Protein AF-X1LTG3-F1 (afdb_monomer_lite)

Radius of gyration: 16.73 Å; chains: 1; bounding box: 36×26×51 Å

InterPro domains:
  IPR048769 HepT-like domain [PF20797] (46-127)

Foldseek 3Di:
DDPVLVVVLVVLLVVLVVVLVVLVVVLVVLCVVCPPPDDDLVSLLSNLVSLLSNLVSVLVNLQSCCCPQVVDQQDDPPSSLVSLVVLQQDDPPGGHRNDHPVRSVVSVVSVVSNVCSVVDDSVPDDD

Organism: NCBI:txid412755

Structure (mmCIF, N/CA/C/O backbone):
data_AF-X1LTG3-F1
#
_entry.id   AF-X1LTG3-F1
#
loop_
_atom_site.group_PDB
_atom_site.id
_atom_site.type_symbol
_atom_site.label_atom_id
_atom_site.label_alt_id
_atom_site.label_comp_id
_atom_site.label_asym_id
_atom_site.label_entity_id
_atom_site.label_seq_id
_atom_site.pdbx_PDB_ins_code
_atom_site.Cartn_x
_atom_site.Cartn_y
_atom_site.Cartn_z
_atom_site.occupancy
_atom_site.B_iso_or_equiv
_atom_site.auth_seq_id
_atom_site.auth_comp_id
_atom_site.auth_asym_id
_atom_site.auth_atom_id
_atom_site.pdbx_PDB_model_num
ATOM 1 N N . MET A 1 1 ? -8.072 2.543 25.323 1.00 59.09 1 MET A N 1
ATOM 2 C CA . MET A 1 1 ? -6.811 2.908 24.648 1.00 59.09 1 MET A CA 1
ATOM 3 C C . MET A 1 1 ? -6.213 4.096 25.382 1.00 59.09 1 MET A C 1
ATOM 5 O O . MET A 1 1 ? -6.958 5.038 25.644 1.00 59.09 1 MET A O 1
ATOM 9 N N . ARG A 1 2 ? -4.949 4.035 25.818 1.00 67.12 2 ARG A N 1
ATOM 10 C CA . ARG A 1 2 ? -4.329 5.172 26.518 1.00 67.12 2 ARG A CA 1
ATOM 11 C C . ARG A 1 2 ? -3.939 6.226 25.484 1.00 67.12 2 ARG A C 1
ATOM 13 O O . ARG A 1 2 ? -3.587 5.892 24.359 1.00 67.12 2 ARG A O 1
ATOM 20 N N . GLN A 1 3 ? -4.000 7.501 25.855 1.00 64.38 3 GLN A N 1
ATOM 21 C CA . GLN A 1 3 ? -3.668 8.618 24.961 1.00 64.38 3 GLN A CA 1
ATOM 22 C C . GLN A 1 3 ? -2.231 8.526 24.400 1.00 64.38 3 GLN A C 1
ATOM 24 O O . GLN A 1 3 ? -1.981 8.979 23.287 1.00 64.38 3 GLN A O 1
ATOM 29 N N . SER A 1 4 ? -1.327 7.862 25.132 1.00 65.88 4 SER A N 1
ATOM 30 C CA . SER A 1 4 ? 0.035 7.514 24.705 1.00 65.88 4 SER A CA 1
ATOM 31 C C . SER A 1 4 ? 0.086 6.606 23.473 1.00 65.88 4 SER A C 1
ATOM 33 O O . SER A 1 4 ? 0.957 6.768 22.621 1.00 65.88 4 SER A O 1
ATOM 35 N N . ASP A 1 5 ? -0.855 5.669 23.357 1.00 78.50 5 ASP A N 1
ATOM 36 C CA . ASP A 1 5 ? -0.827 4.617 22.337 1.00 78.50 5 ASP A CA 1
ATOM 37 C C . ASP A 1 5 ? -1.196 5.209 20.962 1.00 78.50 5 ASP A C 1
ATOM 39 O O . ASP A 1 5 ? -0.573 4.906 19.947 1.00 78.50 5 ASP A O 1
ATOM 43 N N . LEU A 1 6 ? -2.125 6.174 20.948 1.00 85.38 6 LEU A N 1
ATOM 44 C CA . LEU A 1 6 ? -2.488 6.927 19.745 1.00 85.38 6 LEU A CA 1
ATOM 45 C C . LEU A 1 6 ? -1.389 7.876 19.264 1.00 85.38 6 LEU A C 1
ATOM 47 O O . LEU A 1 6 ? -1.212 8.035 18.057 1.00 85.38 6 LEU A O 1
ATOM 51 N N . SER A 1 7 ? -0.658 8.520 20.179 1.00 88.88 7 SER A N 1
ATOM 52 C CA . SER A 1 7 ? 0.463 9.379 19.781 1.00 88.88 7 SER A CA 1
ATOM 53 C C . SER A 1 7 ? 1.588 8.583 19.126 1.00 88.88 7 SER A C 1
ATOM 55 O O . SER A 1 7 ? 2.159 9.051 18.147 1.00 88.88 7 SER A O 1
ATOM 57 N N . LEU A 1 8 ? 1.864 7.369 19.614 1.00 91.19 8 LEU A N 1
ATOM 58 C CA . LEU A 1 8 ? 2.860 6.484 19.010 1.00 91.19 8 LEU A CA 1
ATOM 59 C C . LEU A 1 8 ? 2.404 5.994 17.634 1.00 91.19 8 LEU A C 1
ATOM 61 O O . LEU A 1 8 ? 3.153 6.123 16.670 1.00 91.19 8 LEU A O 1
ATOM 65 N N . LEU A 1 9 ? 1.151 5.540 17.516 1.00 93.56 9 LEU A N 1
ATOM 66 C CA . LEU A 1 9 ? 0.577 5.141 16.230 1.00 93.56 9 LEU A CA 1
ATOM 67 C C . LEU A 1 9 ? 0.649 6.272 15.195 1.00 93.56 9 LEU A C 1
ATOM 69 O O . LEU A 1 9 ? 0.972 6.032 14.036 1.00 93.56 9 LEU A O 1
ATOM 73 N N . LYS A 1 10 ? 0.372 7.513 15.606 1.00 94.75 10 LYS A N 1
ATOM 74 C CA . LYS A 1 10 ? 0.484 8.673 14.720 1.00 94.75 10 LYS A CA 1
ATOM 75 C C . LYS A 1 10 ? 1.910 8.833 14.182 1.00 94.75 10 LYS A C 1
ATOM 77 O O . LYS A 1 10 ? 2.069 8.966 12.974 1.00 94.75 10 LYS A O 1
AT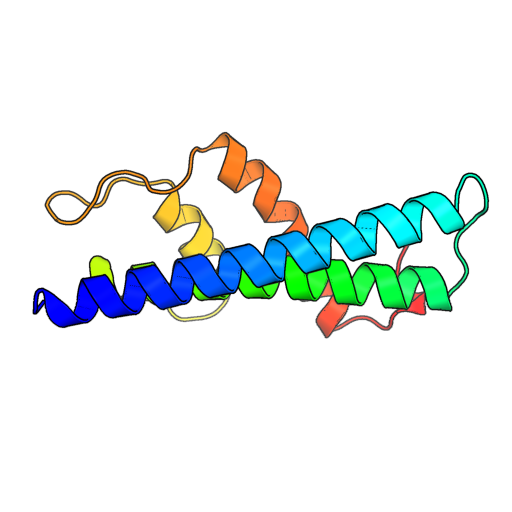OM 82 N N . VAL A 1 11 ? 2.919 8.778 15.053 1.00 96.12 11 VAL A N 1
ATOM 83 C CA . VAL A 1 11 ? 4.333 8.890 14.654 1.00 96.12 11 VAL A CA 1
ATOM 84 C C . VAL A 1 11 ? 4.735 7.759 13.702 1.00 96.12 11 VAL A C 1
ATOM 86 O O . VAL A 1 11 ? 5.403 8.007 12.702 1.00 96.12 11 VAL A O 1
ATOM 89 N N . GLU A 1 12 ? 4.294 6.527 13.962 1.00 94.94 12 GLU A N 1
ATOM 90 C CA . GLU A 1 12 ? 4.548 5.385 13.071 1.00 94.94 12 GLU A CA 1
ATOM 91 C C . GLU A 1 12 ? 3.931 5.581 11.677 1.00 94.94 12 GLU A C 1
ATOM 93 O O . GLU A 1 12 ? 4.575 5.300 10.662 1.00 94.94 12 GLU A O 1
ATOM 98 N N . ILE A 1 13 ? 2.693 6.082 11.613 1.00 96.44 13 ILE A N 1
ATOM 99 C CA . ILE A 1 13 ? 2.006 6.364 10.346 1.00 96.44 13 ILE A CA 1
ATOM 100 C C . ILE A 1 13 ? 2.714 7.493 9.592 1.00 96.44 13 ILE A C 1
ATOM 102 O O . ILE A 1 13 ? 2.944 7.360 8.392 1.00 96.44 13 ILE A O 1
ATOM 106 N N . GLU A 1 14 ? 3.094 8.572 10.279 1.00 97.19 14 GLU A N 1
ATOM 107 C CA . GLU A 1 14 ? 3.828 9.695 9.681 1.00 97.19 14 GLU A CA 1
ATOM 108 C C . GLU A 1 14 ? 5.183 9.245 9.117 1.00 97.19 14 GLU A C 1
ATOM 110 O O . GLU A 1 14 ? 5.518 9.582 7.981 1.00 97.19 14 GLU A O 1
ATOM 115 N N . SER A 1 15 ? 5.925 8.410 9.853 1.00 97.00 15 SER A N 1
ATOM 116 C CA . SER A 1 15 ? 7.170 7.810 9.358 1.00 97.00 15 SER A CA 1
ATOM 117 C C . SER A 1 15 ? 6.926 6.941 8.125 1.00 97.00 15 SER A C 1
ATOM 119 O O . SER A 1 15 ? 7.639 7.063 7.132 1.00 97.00 15 SER A O 1
ATOM 121 N N . THR A 1 16 ? 5.888 6.100 8.151 1.00 97.38 16 THR A N 1
ATOM 122 C CA . THR A 1 16 ? 5.561 5.237 7.007 1.00 97.38 16 THR A CA 1
ATOM 123 C C . THR A 1 16 ? 5.181 6.064 5.780 1.00 97.38 16 THR A C 1
ATOM 125 O O . THR A 1 16 ? 5.548 5.713 4.664 1.00 97.38 16 THR A O 1
ATOM 128 N N . PHE A 1 17 ? 4.473 7.182 5.953 1.00 97.44 17 PHE A N 1
ATOM 129 C CA . PHE A 1 17 ? 4.156 8.088 4.849 1.00 97.44 17 PHE A CA 1
ATOM 130 C C . PHE A 1 17 ? 5.405 8.732 4.249 1.00 97.44 17 PHE A C 1
ATOM 132 O O . PHE A 1 17 ? 5.517 8.755 3.026 1.00 97.44 17 PHE A O 1
ATOM 139 N N . SER A 1 18 ? 6.370 9.147 5.071 1.00 98.06 18 SER A N 1
ATOM 140 C CA . SER A 1 18 ? 7.671 9.623 4.582 1.00 98.06 18 SER A CA 1
ATOM 141 C C . SER A 1 18 ? 8.390 8.559 3.735 1.00 98.06 18 SER A C 1
ATOM 143 O O . SER A 1 18 ? 8.923 8.858 2.665 1.00 98.06 18 SER A O 1
ATOM 145 N N . ASP A 1 19 ? 8.369 7.294 4.162 1.00 97.94 19 ASP A N 1
ATOM 146 C CA . ASP A 1 19 ? 8.961 6.192 3.391 1.00 97.94 19 ASP A CA 1
ATOM 147 C C . ASP A 1 19 ? 8.208 5.930 2.075 1.00 97.94 19 ASP A C 1
ATOM 149 O O . ASP A 1 19 ? 8.824 5.709 1.029 1.00 97.94 19 ASP A O 1
ATOM 153 N N . LEU A 1 20 ? 6.872 5.996 2.092 1.00 98.19 20 LEU A N 1
ATOM 154 C CA . LEU A 1 20 ? 6.048 5.861 0.888 1.00 98.19 20 LEU A CA 1
ATOM 155 C C . LEU A 1 20 ? 6.301 6.994 -0.111 1.00 98.19 20 LEU A C 1
ATOM 157 O O . LEU A 1 20 ? 6.380 6.735 -1.312 1.00 98.19 20 LEU A O 1
ATOM 161 N N . GLU A 1 21 ? 6.453 8.233 0.359 1.00 98.25 21 GLU A N 1
ATOM 162 C CA . GLU A 1 21 ? 6.807 9.378 -0.485 1.00 98.25 21 GLU A CA 1
ATOM 163 C C . GLU A 1 21 ? 8.158 9.168 -1.166 1.00 98.25 21 GLU A C 1
ATOM 165 O O . GLU A 1 21 ? 8.286 9.413 -2.370 1.00 98.25 21 GLU A O 1
ATOM 170 N N . ARG A 1 22 ? 9.139 8.630 -0.432 1.00 98.19 22 ARG A N 1
ATOM 171 C CA . ARG A 1 22 ? 10.429 8.253 -1.006 1.00 98.19 22 ARG A CA 1
ATOM 172 C C . ARG A 1 22 ? 10.269 7.199 -2.097 1.00 98.19 22 ARG A C 1
ATOM 174 O O . ARG A 1 22 ? 10.778 7.406 -3.192 1.00 98.19 22 ARG A O 1
ATOM 181 N N . ILE A 1 23 ? 9.523 6.120 -1.850 1.00 98.19 23 ILE A N 1
ATOM 182 C CA . ILE A 1 23 ? 9.266 5.077 -2.861 1.00 98.19 23 ILE A CA 1
ATOM 183 C C . ILE A 1 23 ? 8.619 5.673 -4.117 1.00 98.19 23 ILE A C 1
ATOM 185 O O . ILE A 1 23 ? 9.030 5.365 -5.23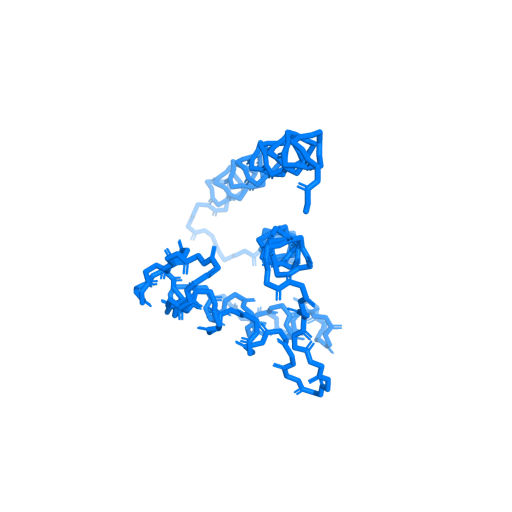3 1.00 98.19 23 ILE A O 1
ATOM 189 N N . VAL A 1 24 ? 7.629 6.553 -3.953 1.00 97.81 24 VAL A N 1
ATOM 190 C CA . VAL A 1 24 ? 6.981 7.234 -5.082 1.00 97.81 24 VAL A CA 1
ATOM 191 C C . VAL A 1 24 ? 7.978 8.102 -5.853 1.00 97.81 24 VAL A C 1
ATOM 193 O O . VAL A 1 24 ? 7.896 8.165 -7.080 1.00 97.81 24 VAL A O 1
ATOM 196 N N . SER A 1 25 ? 8.914 8.761 -5.168 1.00 97.94 25 SER A N 1
ATOM 197 C CA . SER A 1 25 ? 9.985 9.518 -5.819 1.00 97.94 25 SER A CA 1
ATOM 198 C C . SER A 1 25 ? 10.902 8.611 -6.641 1.00 97.94 25 SER A C 1
ATOM 200 O O . SER A 1 25 ? 11.138 8.907 -7.807 1.00 97.94 25 SER A O 1
ATOM 202 N N . GLU A 1 26 ? 11.354 7.487 -6.081 1.00 97.19 26 GLU A N 1
ATOM 203 C CA . GLU A 1 26 ? 12.206 6.516 -6.789 1.00 97.19 26 GLU A CA 1
ATOM 204 C C . GLU A 1 26 ? 11.505 5.956 -8.037 1.00 97.19 26 GLU A C 1
ATOM 206 O O . GLU A 1 26 ? 12.099 5.882 -9.108 1.00 97.19 26 GLU A O 1
ATOM 211 N N . ILE A 1 27 ? 10.207 5.633 -7.939 1.00 95.94 27 ILE A N 1
ATOM 212 C CA . ILE A 1 27 ? 9.406 5.191 -9.093 1.00 95.94 27 ILE A CA 1
ATOM 213 C C . ILE A 1 27 ? 9.370 6.275 -10.176 1.00 95.94 27 ILE A C 1
ATOM 215 O O . ILE A 1 27 ? 9.523 5.971 -11.357 1.00 95.94 27 ILE A O 1
ATOM 219 N N . LYS A 1 28 ? 9.154 7.540 -9.795 1.00 95.56 28 LYS A N 1
ATOM 220 C CA . LYS A 1 28 ? 9.100 8.655 -10.750 1.00 95.56 28 LYS A CA 1
ATOM 221 C C . LYS A 1 28 ? 10.431 8.858 -11.465 1.00 95.56 28 LYS A C 1
ATOM 223 O O . LYS A 1 28 ? 10.410 9.097 -12.668 1.00 95.56 28 LYS A O 1
ATOM 228 N N . GLU A 1 29 ? 11.552 8.775 -10.755 1.00 94.31 29 GLU A N 1
ATOM 229 C CA . GLU A 1 29 ? 12.876 8.898 -11.373 1.00 94.31 29 GLU A CA 1
ATOM 230 C C . GLU A 1 29 ? 13.175 7.708 -12.291 1.00 94.31 29 GLU A C 1
ATOM 232 O O . GLU A 1 29 ? 13.510 7.920 -13.452 1.00 94.31 29 GLU A O 1
ATOM 237 N N . ALA A 1 30 ? 12.910 6.475 -11.851 1.00 92.44 30 ALA A N 1
ATOM 238 C CA . ALA A 1 30 ? 13.084 5.288 -12.689 1.00 92.44 30 ALA A CA 1
ATOM 239 C C . ALA A 1 30 ? 12.247 5.351 -13.982 1.00 92.44 30 ALA A C 1
ATOM 241 O O . ALA A 1 30 ? 12.737 5.033 -15.062 1.00 92.44 30 ALA A O 1
ATOM 242 N N . ILE A 1 31 ? 10.992 5.813 -13.906 1.00 92.00 31 ILE A N 1
ATOM 243 C CA . ILE A 1 31 ? 10.141 5.990 -15.096 1.00 92.00 31 ILE A CA 1
ATOM 244 C C . ILE A 1 31 ? 10.719 7.047 -16.046 1.00 92.00 31 ILE A C 1
ATOM 246 O O . ILE A 1 31 ? 10.689 6.846 -17.258 1.00 92.00 31 ILE A O 1
ATOM 250 N N . LYS A 1 32 ? 11.258 8.159 -15.528 1.00 91.44 32 LYS A N 1
ATOM 251 C CA . LYS A 1 32 ? 11.896 9.186 -16.368 1.00 91.44 32 LYS A CA 1
ATOM 252 C C . LYS A 1 32 ? 13.127 8.651 -17.095 1.00 91.44 32 LYS A C 1
ATOM 254 O O . LYS A 1 32 ? 13.353 9.044 -18.232 1.00 91.44 32 LYS A O 1
ATOM 259 N N . GLU A 1 33 ? 13.909 7.784 -16.455 1.00 88.50 33 GLU A N 1
ATOM 260 C CA . GLU A 1 33 ? 15.100 7.175 -17.062 1.00 88.50 33 GLU A CA 1
ATOM 261 C C . GLU A 1 33 ? 14.748 6.187 -18.183 1.00 88.50 33 GLU A C 1
ATOM 263 O O . GLU A 1 33 ? 15.460 6.110 -19.183 1.00 88.50 33 GLU A O 1
ATOM 268 N N . ILE A 1 34 ? 13.633 5.463 -18.043 1.00 88.25 34 ILE A N 1
ATOM 269 C CA . ILE A 1 34 ? 13.116 4.543 -19.070 1.00 88.25 34 ILE A CA 1
ATOM 270 C C . ILE A 1 34 ? 12.549 5.321 -20.273 1.00 88.25 34 ILE A C 1
ATOM 272 O O . ILE A 1 34 ? 12.629 4.842 -21.411 1.00 88.25 34 ILE A O 1
ATOM 276 N N . ASP A 1 35 ? 12.020 6.524 -20.025 1.00 75.19 35 ASP A N 1
ATOM 277 C CA . ASP A 1 35 ? 11.430 7.448 -21.000 1.00 75.19 35 ASP A CA 1
ATOM 278 C C . ASP A 1 35 ? 10.421 6.751 -21.937 1.00 75.19 35 ASP A C 1
ATOM 280 O O . ASP A 1 35 ? 9.311 6.419 -21.522 1.00 75.19 35 ASP A O 1
ATOM 284 N N . SER A 1 36 ? 10.817 6.499 -23.190 1.00 65.94 36 SER A N 1
ATOM 285 C CA . SER A 1 36 ? 9.999 5.891 -24.253 1.00 65.94 36 SER A CA 1
ATOM 286 C C . SER A 1 36 ? 10.558 4.550 -24.748 1.00 65.94 36 SER A C 1
ATOM 288 O O . SER A 1 36 ? 10.139 4.030 -25.785 1.00 65.94 36 SER A O 1
ATOM 290 N N . SER A 1 37 ? 11.542 3.997 -24.039 1.00 76.00 37 SER A N 1
ATOM 291 C CA . SER A 1 37 ? 12.106 2.686 -24.345 1.00 76.00 37 SER A CA 1
ATOM 292 C C . SER A 1 37 ? 11.268 1.573 -23.717 1.00 76.00 37 SER A C 1
ATOM 294 O O . SER A 1 37 ? 10.594 1.765 -22.706 1.00 76.00 37 SER A O 1
ATOM 296 N N . ILE A 1 38 ? 11.292 0.386 -24.325 1.00 82.94 38 ILE A N 1
ATOM 297 C CA . ILE A 1 38 ? 10.728 -0.807 -23.690 1.00 82.94 38 ILE A CA 1
ATOM 298 C C . ILE A 1 38 ? 11.626 -1.125 -22.485 1.00 82.94 38 ILE A C 1
ATOM 300 O O . ILE A 1 38 ? 12.813 -1.393 -22.704 1.00 82.94 38 ILE A O 1
ATOM 304 N N . PRO A 1 39 ? 11.110 -1.116 -21.241 1.00 87.75 39 PRO A N 1
ATOM 305 C CA . PRO A 1 39 ? 11.935 -1.361 -20.074 1.00 87.75 39 PRO A CA 1
ATOM 306 C C . PRO A 1 39 ? 12.570 -2.738 -20.135 1.00 87.75 39 PRO A C 1
ATOM 308 O O . PRO A 1 39 ? 11.947 -3.743 -20.505 1.00 87.75 39 PRO A O 1
ATOM 311 N N . THR A 1 40 ? 13.829 -2.779 -19.725 1.00 90.06 40 THR A N 1
ATOM 312 C CA . THR A 1 40 ? 14.575 -4.018 -19.609 1.00 90.06 40 THR A CA 1
ATOM 313 C C . THR A 1 40 ? 13.989 -4.888 -18.501 1.00 90.06 40 THR A C 1
ATOM 315 O O . THR A 1 40 ? 13.237 -4.445 -17.631 1.00 90.06 40 THR A O 1
ATOM 318 N N . TYR A 1 41 ? 14.392 -6.156 -18.474 1.00 87.62 41 TYR A N 1
ATOM 319 C CA . TYR A 1 41 ? 14.058 -7.054 -17.371 1.00 87.62 41 TYR A CA 1
ATOM 320 C C . TYR A 1 41 ? 14.436 -6.478 -15.993 1.00 87.62 41 TYR A C 1
ATOM 322 O O . TYR A 1 41 ? 13.695 -6.645 -15.026 1.00 87.62 41 TYR A O 1
ATOM 330 N N . ARG A 1 42 ? 15.582 -5.786 -15.899 1.00 89.56 42 ARG A N 1
ATOM 331 C CA . ARG A 1 42 ? 16.042 -5.179 -14.642 1.00 89.56 42 ARG A CA 1
ATOM 332 C C . ARG A 1 42 ? 15.124 -4.038 -14.216 1.00 89.56 42 ARG A C 1
ATOM 334 O O . ARG A 1 42 ? 14.770 -3.975 -13.044 1.00 89.56 42 ARG A O 1
ATOM 341 N N . ASP A 1 43 ? 14.689 -3.220 -15.168 1.00 91.31 43 ASP A N 1
ATOM 342 C CA . ASP A 1 43 ? 13.784 -2.096 -14.918 1.00 91.31 43 ASP A CA 1
ATOM 343 C C . ASP A 1 43 ? 12.424 -2.594 -14.425 1.00 91.31 43 ASP A C 1
ATOM 345 O O . ASP A 1 43 ? 11.926 -2.137 -13.398 1.00 91.31 43 ASP A O 1
ATOM 349 N N . LYS A 1 44 ? 11.861 -3.613 -15.089 1.00 90.69 44 LYS A N 1
ATOM 350 C CA . LYS A 1 44 ? 10.607 -4.256 -14.667 1.00 90.69 44 LYS A CA 1
ATOM 351 C C . LYS A 1 44 ? 10.708 -4.853 -13.264 1.00 90.69 44 LYS A C 1
ATOM 353 O O . LYS A 1 44 ? 9.800 -4.675 -12.454 1.00 90.69 44 LYS A O 1
ATOM 358 N N . ALA A 1 45 ? 11.809 -5.541 -12.957 1.00 90.69 45 ALA A N 1
ATOM 359 C CA . ALA A 1 45 ? 12.039 -6.111 -11.632 1.00 90.69 45 ALA A CA 1
ATOM 360 C C . ALA A 1 45 ? 12.155 -5.021 -10.552 1.00 90.69 45 ALA A C 1
ATOM 362 O O . ALA A 1 45 ? 11.548 -5.150 -9.487 1.00 90.69 45 ALA A O 1
ATOM 363 N N . ALA A 1 46 ? 12.888 -3.940 -10.833 1.00 93.12 46 ALA A N 1
ATOM 364 C CA . ALA A 1 46 ? 13.054 -2.813 -9.920 1.00 93.12 46 ALA A CA 1
ATOM 365 C C . ALA A 1 46 ? 11.726 -2.080 -9.670 1.00 93.12 46 ALA A C 1
ATOM 367 O O . ALA A 1 46 ? 11.315 -1.925 -8.519 1.00 93.12 46 ALA A O 1
ATOM 368 N N . LEU A 1 47 ? 11.007 -1.703 -10.732 1.00 93.94 47 LEU A N 1
ATOM 369 C CA . LEU A 1 47 ? 9.693 -1.063 -10.631 1.00 93.94 47 LEU A CA 1
ATOM 370 C C . LEU A 1 47 ? 8.678 -1.963 -9.923 1.00 93.94 47 LEU A C 1
ATOM 372 O O . LEU A 1 47 ? 7.933 -1.494 -9.064 1.00 93.94 47 LEU A O 1
ATOM 376 N N . GLY A 1 48 ? 8.679 -3.264 -10.222 1.00 93.75 48 GLY A N 1
ATOM 377 C CA . GLY A 1 48 ? 7.829 -4.232 -9.538 1.00 93.75 48 GLY A CA 1
ATOM 378 C C . GLY A 1 48 ? 8.117 -4.311 -8.037 1.00 93.75 48 GLY A C 1
ATOM 379 O O . GLY A 1 48 ? 7.187 -4.277 -7.231 1.00 93.75 48 GLY A O 1
ATOM 380 N N . ALA A 1 49 ? 9.392 -4.323 -7.636 1.00 94.25 49 ALA A N 1
ATOM 381 C CA . ALA A 1 49 ? 9.779 -4.310 -6.226 1.00 94.25 49 ALA A CA 1
ATOM 382 C C . ALA A 1 49 ? 9.358 -3.012 -5.515 1.00 94.25 49 ALA A C 1
ATOM 384 O O . ALA A 1 49 ? 8.886 -3.056 -4.373 1.00 94.25 49 ALA A O 1
ATOM 385 N N . LEU A 1 50 ? 9.472 -1.862 -6.186 1.00 96.44 50 LEU A N 1
ATOM 386 C CA . LEU A 1 50 ? 9.030 -0.571 -5.654 1.00 96.44 50 LEU A CA 1
ATOM 387 C C . LEU A 1 50 ? 7.503 -0.511 -5.497 1.00 96.44 50 LEU A C 1
ATOM 389 O O . LEU A 1 50 ? 7.014 -0.114 -4.441 1.00 96.44 50 LEU A O 1
ATOM 393 N N . LEU A 1 51 ? 6.739 -0.967 -6.495 1.00 95.94 51 LEU A N 1
ATOM 394 C CA . LEU A 1 51 ? 5.273 -1.046 -6.428 1.00 95.94 51 LEU A CA 1
ATOM 395 C C . LEU A 1 51 ? 4.796 -1.998 -5.325 1.00 95.94 51 LEU A C 1
ATOM 397 O O . LEU A 1 51 ? 3.856 -1.687 -4.588 1.00 95.94 51 LEU A O 1
ATOM 401 N N . HIS A 1 52 ? 5.460 -3.147 -5.188 1.00 95.19 52 HIS A N 1
ATOM 402 C CA . HIS A 1 52 ? 5.206 -4.091 -4.102 1.00 95.19 52 HIS A CA 1
ATOM 403 C C . HIS A 1 52 ? 5.452 -3.443 -2.735 1.00 95.19 52 HIS A C 1
ATOM 405 O O . HIS A 1 52 ? 4.584 -3.510 -1.861 1.00 95.19 52 HIS A O 1
ATOM 411 N N . SER A 1 53 ? 6.587 -2.757 -2.577 1.00 96.31 53 SER A N 1
ATOM 412 C CA . SER A 1 53 ? 6.959 -2.064 -1.338 1.00 96.31 53 SER A CA 1
ATOM 413 C C . SER A 1 53 ? 5.979 -0.943 -0.991 1.00 96.31 53 SER A C 1
ATOM 415 O O . SER A 1 53 ? 5.554 -0.838 0.160 1.00 96.31 53 SER A O 1
ATOM 417 N N . PHE A 1 54 ? 5.551 -0.164 -1.990 1.00 97.88 54 PHE A N 1
ATOM 418 C CA . PHE A 1 54 ? 4.544 0.886 -1.838 1.00 97.88 54 PHE A CA 1
ATOM 419 C C . PHE A 1 54 ? 3.238 0.332 -1.257 1.00 97.88 54 PHE A C 1
ATOM 421 O O . PHE A 1 54 ? 2.751 0.808 -0.231 1.00 97.88 54 PHE A O 1
ATOM 428 N N . TYR A 1 55 ? 2.685 -0.722 -1.863 1.00 97.44 55 TYR A N 1
ATOM 429 C CA . TYR A 1 55 ? 1.443 -1.303 -1.357 1.00 97.44 55 TYR A CA 1
ATOM 430 C C . TYR A 1 55 ? 1.621 -1.956 0.016 1.00 97.44 55 TYR A C 1
ATOM 432 O O . TYR A 1 55 ? 0.736 -1.863 0.864 1.00 97.44 55 TYR A O 1
ATOM 440 N N . ASN A 1 56 ? 2.771 -2.588 0.265 1.00 96.12 56 ASN A N 1
ATOM 441 C CA . ASN A 1 56 ? 3.067 -3.199 1.557 1.00 96.12 56 ASN A CA 1
ATOM 442 C C . ASN A 1 56 ? 3.096 -2.160 2.693 1.00 96.12 56 ASN A C 1
ATOM 444 O O . ASN A 1 56 ? 2.572 -2.427 3.772 1.00 96.12 56 ASN A O 1
ATOM 448 N N . GLY A 1 57 ? 3.643 -0.963 2.452 1.00 97.56 57 GLY A N 1
ATOM 449 C CA . GLY A 1 57 ? 3.604 0.132 3.426 1.00 97.56 57 GLY A CA 1
ATOM 450 C C . GLY A 1 57 ? 2.178 0.613 3.717 1.00 97.56 57 GLY A C 1
ATOM 451 O O . GLY A 1 57 ? 1.805 0.755 4.881 1.00 97.56 57 GLY A O 1
ATOM 452 N N . ILE A 1 58 ? 1.341 0.762 2.683 1.00 98.00 58 ILE A N 1
ATOM 453 C CA . ILE A 1 58 ? -0.085 1.091 2.858 1.00 98.00 58 ILE A CA 1
ATOM 454 C C . ILE A 1 58 ? -0.793 0.007 3.677 1.00 98.00 58 ILE A C 1
ATOM 456 O O . ILE A 1 58 ? -1.472 0.312 4.654 1.00 98.00 58 ILE A O 1
ATOM 460 N N . GLU A 1 59 ? -0.623 -1.262 3.309 1.00 97.44 59 GLU A N 1
ATOM 461 C CA . GLU A 1 59 ? -1.232 -2.399 4.000 1.00 97.44 59 GLU A CA 1
ATOM 462 C C . GLU A 1 59 ? -0.842 -2.448 5.485 1.00 97.44 59 GLU A C 1
ATOM 464 O O . GLU A 1 59 ? -1.706 -2.674 6.335 1.00 97.44 59 GLU A O 1
ATOM 469 N N . ASN A 1 60 ? 0.422 -2.166 5.809 1.00 96.81 60 ASN A N 1
ATOM 470 C CA . ASN A 1 60 ? 0.896 -2.089 7.190 1.00 96.81 60 ASN A CA 1
ATOM 471 C C . ASN A 1 60 ? 0.204 -0.969 7.978 1.00 96.81 60 ASN A C 1
ATOM 473 O O . ASN A 1 60 ? -0.248 -1.217 9.096 1.00 96.81 60 ASN A O 1
ATOM 477 N N . VAL A 1 61 ? 0.052 0.227 7.396 1.00 97.69 61 VAL A N 1
ATOM 478 C CA . VAL A 1 61 ? -0.692 1.334 8.027 1.00 97.69 61 VAL A CA 1
ATOM 479 C C . VAL A 1 61 ? -2.139 0.926 8.303 1.00 97.69 61 VAL A C 1
ATOM 481 O O . VAL A 1 61 ? -2.626 1.089 9.422 1.00 97.69 61 VAL A O 1
ATOM 484 N N . LEU A 1 62 ? -2.824 0.338 7.317 1.00 97.50 62 LEU A N 1
ATOM 485 C CA . LEU A 1 62 ? -4.211 -0.108 7.486 1.00 97.50 62 LEU A CA 1
ATOM 486 C C . LEU A 1 62 ? -4.332 -1.208 8.550 1.0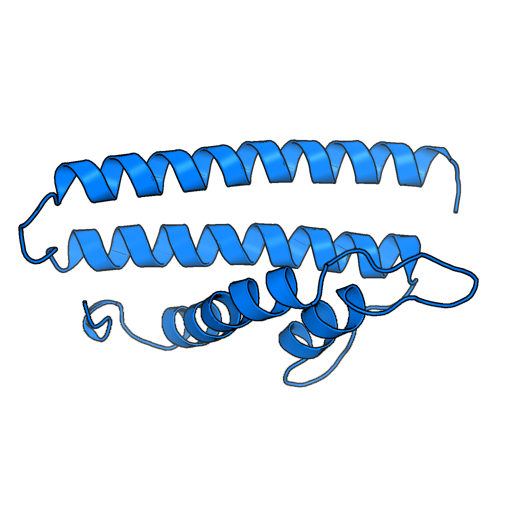0 97.50 62 LEU A C 1
ATOM 488 O O . LEU A 1 62 ? -5.298 -1.223 9.313 1.00 97.50 62 LEU A O 1
ATOM 492 N N . LYS A 1 63 ? -3.348 -2.110 8.635 1.00 97.31 63 LYS A N 1
ATOM 493 C CA . LYS A 1 63 ? -3.297 -3.168 9.649 1.00 97.31 63 LYS A CA 1
ATOM 494 C C . LYS A 1 63 ? -3.119 -2.586 11.048 1.00 97.31 63 LYS A C 1
ATOM 496 O O . LYS A 1 63 ? -3.900 -2.932 11.928 1.00 97.31 63 LYS A O 1
ATOM 501 N N . ARG A 1 64 ? -2.171 -1.661 11.239 1.00 96.00 64 ARG A N 1
ATOM 502 C CA . ARG A 1 64 ? -1.957 -0.966 12.521 1.00 96.00 64 ARG A CA 1
ATOM 503 C C . ARG A 1 64 ? -3.208 -0.201 12.954 1.00 96.00 64 ARG A C 1
ATOM 505 O O . ARG A 1 64 ? -3.623 -0.306 14.102 1.00 96.00 64 ARG A O 1
ATOM 512 N N . LEU A 1 65 ? -3.878 0.488 12.027 1.00 95.38 65 LEU A N 1
ATOM 513 C CA . LEU A 1 65 ? -5.157 1.153 12.301 1.00 95.38 65 LEU A CA 1
ATOM 514 C C . LEU A 1 65 ? -6.244 0.157 12.735 1.00 95.38 65 LEU A C 1
ATOM 516 O O . LEU A 1 65 ? -6.964 0.415 13.696 1.00 95.38 65 LEU A O 1
ATOM 520 N N . ALA A 1 66 ? -6.357 -0.996 12.074 1.00 95.12 66 ALA A N 1
ATOM 521 C CA . ALA A 1 66 ? -7.317 -2.030 12.457 1.00 95.12 66 ALA A CA 1
ATOM 522 C C . ALA A 1 66 ? -7.013 -2.646 13.840 1.00 95.12 66 ALA A C 1
ATOM 524 O O . ALA A 1 66 ? -7.928 -2.920 14.616 1.00 95.12 66 ALA A O 1
ATOM 525 N N . GLU A 1 67 ? -5.737 -2.852 14.167 1.00 93.75 67 GLU A N 1
ATOM 526 C CA . GLU A 1 67 ? -5.297 -3.375 15.467 1.00 93.75 67 GLU A CA 1
ATOM 527 C C . GLU A 1 67 ? -5.596 -2.387 16.599 1.00 93.75 67 GLU A C 1
ATOM 529 O O . GLU A 1 67 ? -6.221 -2.748 17.598 1.00 93.75 67 GLU A O 1
ATOM 534 N N . GLU A 1 68 ? -5.210 -1.126 16.428 1.00 92.75 68 GLU A N 1
ATOM 535 C CA . GLU A 1 68 ? -5.276 -0.136 17.503 1.00 92.75 68 GLU A CA 1
ATOM 536 C C . GLU A 1 68 ? -6.660 0.521 17.625 1.00 92.75 68 GLU A C 1
ATOM 538 O O . GLU A 1 68 ? -7.109 0.805 18.733 1.00 92.75 68 GLU A O 1
ATOM 543 N N . VAL A 1 69 ? -7.376 0.738 16.513 1.00 92.44 69 VAL A N 1
ATOM 544 C CA . VAL A 1 69 ? -8.667 1.459 16.500 1.00 92.44 69 VAL A CA 1
ATOM 545 C C . VAL A 1 69 ? -9.858 0.502 16.423 1.00 92.44 69 VAL A C 1
ATOM 547 O O . VAL A 1 69 ? -10.813 0.623 17.198 1.00 92.44 69 VAL A O 1
ATOM 550 N N . ASP A 1 70 ? -9.807 -0.476 15.514 1.00 92.88 70 ASP A N 1
ATOM 551 C CA . ASP A 1 70 ? -10.899 -1.448 15.344 1.00 92.88 70 ASP A CA 1
ATOM 552 C C . ASP A 1 70 ? -10.796 -2.614 16.345 1.00 92.88 70 ASP A C 1
ATOM 554 O O . ASP A 1 70 ? -11.753 -3.382 16.490 1.00 92.88 70 ASP A O 1
ATOM 558 N N . HIS A 1 71 ? -9.653 -2.750 17.032 1.00 92.38 71 HIS A N 1
ATOM 559 C CA . HIS A 1 71 ? -9.296 -3.867 17.918 1.00 92.38 71 HIS A CA 1
ATOM 560 C C . HIS A 1 71 ? -9.459 -5.244 17.265 1.00 92.38 71 HIS A C 1
ATOM 562 O O . HIS A 1 71 ? -9.688 -6.247 17.942 1.00 92.38 71 HIS A O 1
ATOM 568 N N . SER A 1 72 ? -9.388 -5.298 15.933 1.00 93.94 72 SER A N 1
ATOM 569 C CA . SER A 1 72 ? -9.504 -6.538 15.176 1.00 93.94 72 SER A CA 1
ATOM 570 C C . SER A 1 72 ? -8.979 -6.379 13.755 1.00 93.94 72 SER A C 1
ATOM 572 O O . SER A 1 72 ? -9.331 -5.446 13.032 1.00 93.94 72 SER A O 1
ATOM 574 N N . VAL A 1 73 ? -8.216 -7.373 13.311 1.00 96.19 73 VAL A N 1
ATOM 575 C CA . VAL A 1 73 ? -7.779 -7.520 11.919 1.00 96.19 73 VAL A CA 1
ATOM 576 C C . VAL A 1 73 ? -8.587 -8.654 11.283 1.00 96.19 73 VAL A C 1
ATOM 578 O O . VAL A 1 73 ? -8.864 -9.646 11.962 1.00 96.19 73 VAL A O 1
ATOM 581 N N . PRO A 1 74 ? -9.013 -8.545 10.011 1.00 96.06 74 PRO A N 1
ATOM 582 C CA . PRO A 1 74 ? -9.565 -9.687 9.289 1.00 96.06 74 PRO A CA 1
ATOM 583 C C . PRO A 1 74 ? -8.605 -10.884 9.306 1.00 96.06 74 PRO A C 1
ATOM 585 O O . PRO A 1 74 ? -7.389 -10.715 9.320 1.00 96.06 74 PRO A O 1
ATOM 588 N N . MET A 1 75 ? -9.155 -12.093 9.269 1.00 94.62 75 MET A N 1
ATOM 589 C CA . MET A 1 75 ? -8.390 -13.341 9.289 1.00 94.62 75 MET A CA 1
ATOM 590 C C . MET A 1 75 ? -8.767 -14.224 8.097 1.00 94.62 75 MET A C 1
ATOM 592 O O . MET A 1 75 ? -9.782 -13.985 7.442 1.00 94.62 75 MET A O 1
ATOM 596 N N . GLY A 1 76 ? -7.964 -15.262 7.855 1.00 94.88 76 GLY A N 1
ATOM 597 C CA . GLY A 1 76 ? -8.198 -16.251 6.804 1.00 94.88 76 GLY A CA 1
ATOM 598 C C . GLY A 1 76 ? -7.635 -15.850 5.442 1.00 94.88 76 GLY A C 1
ATOM 599 O O . GLY A 1 76 ? -6.920 -14.857 5.297 1.00 94.88 76 GLY A O 1
ATOM 600 N N . GLU A 1 77 ? -7.938 -16.655 4.430 1.00 91.25 77 GLU A N 1
ATOM 601 C CA . GLU A 1 77 ? -7.553 -16.360 3.054 1.00 91.25 77 GLU A CA 1
ATOM 602 C C . GLU A 1 77 ? -8.237 -15.072 2.567 1.00 91.25 77 GLU A C 1
ATOM 604 O O . GLU A 1 77 ? -9.401 -14.806 2.864 1.00 91.25 77 GLU A O 1
ATOM 609 N N . GLY A 1 78 ? -7.497 -14.221 1.853 1.00 92.69 78 GLY A N 1
ATOM 610 C CA . GLY A 1 78 ? -8.031 -12.951 1.355 1.00 92.69 78 GLY A CA 1
ATOM 611 C C . GLY A 1 78 ? -8.216 -11.864 2.421 1.00 92.69 78 GLY A C 1
ATOM 612 O O . GLY A 1 78 ? -8.803 -10.821 2.119 1.00 92.69 78 GLY A O 1
ATOM 613 N N . TRP A 1 79 ? -7.683 -12.045 3.638 1.00 96.44 79 TRP A N 1
ATOM 614 C CA . TRP A 1 79 ? -7.770 -11.041 4.707 1.00 96.44 79 TRP A CA 1
ATOM 615 C C . TRP A 1 79 ? -7.271 -9.657 4.275 1.00 96.44 79 TRP A C 1
ATOM 617 O O . TRP A 1 79 ? -7.841 -8.651 4.687 1.00 96.44 79 TRP A O 1
ATOM 627 N N . HIS A 1 80 ? -6.270 -9.605 3.394 1.00 96.44 80 HIS A N 1
ATOM 628 C CA . HIS A 1 80 ? -5.731 -8.381 2.802 1.00 96.44 80 HIS A CA 1
ATOM 629 C C . HIS A 1 80 ? -6.808 -7.544 2.088 1.00 96.44 80 HIS A C 1
ATOM 631 O O . HIS A 1 80 ? -6.956 -6.345 2.329 1.00 96.44 80 HIS A O 1
ATOM 637 N N . ARG A 1 81 ? -7.636 -8.193 1.256 1.00 96.38 81 ARG A N 1
ATOM 638 C CA . ARG A 1 81 ? -8.743 -7.535 0.545 1.00 96.38 81 ARG A CA 1
ATOM 639 C C . ARG A 1 81 ? -9.829 -7.093 1.518 1.00 96.38 81 ARG A C 1
ATOM 641 O O . ARG A 1 81 ? -10.337 -5.978 1.415 1.00 96.38 81 ARG A O 1
ATOM 648 N N . SER A 1 82 ? -10.155 -7.953 2.479 1.00 97.12 82 SER A N 1
ATOM 649 C CA . SER A 1 82 ? -11.121 -7.646 3.535 1.00 97.12 82 SER A CA 1
ATOM 650 C C . SER A 1 82 ? -10.679 -6.453 4.384 1.00 97.12 82 SER A C 1
ATOM 652 O O . SER A 1 82 ? -11.515 -5.633 4.758 1.00 97.12 82 SER A O 1
ATOM 654 N N . LEU A 1 83 ? -9.376 -6.321 4.654 1.00 98.00 83 LEU A N 1
ATOM 655 C CA . LEU A 1 83 ? -8.802 -5.190 5.378 1.00 98.00 83 LEU A CA 1
ATOM 656 C C . LEU A 1 83 ? -9.001 -3.902 4.583 1.00 98.00 83 LEU A C 1
ATOM 658 O O . LEU A 1 83 ? -9.592 -2.962 5.107 1.00 98.00 83 LEU A O 1
ATOM 662 N N . LEU A 1 84 ? -8.599 -3.884 3.309 1.00 97.69 84 LEU A N 1
ATOM 663 C CA . LEU A 1 84 ? -8.763 -2.717 2.441 1.00 97.69 84 LEU A CA 1
ATOM 664 C C . LEU A 1 84 ? -10.233 -2.267 2.351 1.00 97.69 84 LEU A C 1
ATOM 666 O O . LEU A 1 84 ? -10.533 -1.087 2.523 1.00 97.69 84 LEU A O 1
ATOM 670 N N . ARG A 1 85 ? -11.163 -3.209 2.153 1.00 96.56 85 ARG A N 1
ATOM 671 C CA . ARG A 1 85 ? -12.606 -2.922 2.078 1.00 96.56 85 ARG A CA 1
ATOM 672 C C . ARG A 1 85 ? -13.184 -2.429 3.404 1.00 96.56 85 ARG A C 1
ATOM 674 O O . ARG A 1 85 ? -14.005 -1.517 3.408 1.00 96.56 85 ARG A O 1
ATOM 681 N N . ARG A 1 86 ? -12.731 -2.967 4.539 1.00 96.31 86 ARG A N 1
ATOM 682 C CA . ARG A 1 86 ? -13.156 -2.512 5.876 1.00 96.31 86 ARG A CA 1
ATOM 683 C C . ARG A 1 86 ? -12.782 -1.051 6.143 1.00 96.31 86 ARG A C 1
ATOM 685 O O . ARG A 1 86 ? -13.487 -0.373 6.888 1.00 96.31 86 ARG A O 1
ATOM 692 N N . MET A 1 87 ? -11.698 -0.558 5.549 1.00 97.38 87 MET A N 1
ATOM 693 C CA . MET A 1 87 ? -11.261 0.834 5.715 1.00 97.38 87 MET A CA 1
ATOM 694 C C . MET A 1 87 ? -12.156 1.832 4.966 1.00 97.38 87 MET A C 1
ATOM 696 O O . MET A 1 87 ? -12.179 3.009 5.326 1.00 97.38 87 MET A O 1
ATOM 700 N N . GLU A 1 88 ? -12.938 1.363 3.984 1.00 96.88 88 GLU A N 1
ATOM 701 C CA . GLU A 1 88 ? -13.970 2.147 3.288 1.00 96.88 88 GLU A CA 1
ATOM 702 C C . GLU A 1 88 ? -15.169 2.468 4.189 1.00 96.88 88 GLU A C 1
ATOM 704 O O . GLU A 1 88 ? -15.776 3.532 4.083 1.00 96.88 88 GLU A O 1
ATOM 709 N N . GLY A 1 89 ? -15.527 1.534 5.072 1.00 94.31 89 GLY A N 1
ATOM 710 C CA . GLY A 1 89 ? -16.715 1.624 5.911 1.00 94.31 89 GLY A CA 1
ATOM 711 C C . GLY A 1 89 ? -16.484 2.404 7.200 1.00 94.31 89 GLY A C 1
ATOM 712 O O . GLY A 1 89 ? -15.410 2.344 7.806 1.00 94.31 89 GLY A O 1
ATOM 713 N N . GLU A 1 90 ? -17.528 3.096 7.653 1.00 95.19 90 GLU A N 1
ATOM 714 C CA . GLU A 1 90 ? -17.636 3.518 9.048 1.00 95.19 90 GLU A CA 1
ATOM 715 C C . GLU A 1 90 ? -17.748 2.283 9.953 1.00 95.19 90 GLU A C 1
ATOM 717 O O . GLU A 1 90 ? -18.458 1.324 9.641 1.00 95.19 90 GLU A O 1
ATOM 722 N N . VAL A 1 91 ? -17.092 2.336 11.113 1.00 92.62 91 VAL A N 1
ATOM 723 C CA . VAL A 1 91 ? -17.316 1.386 12.202 1.00 92.62 91 VAL A CA 1
ATOM 724 C C . VAL A 1 91 ? -18.006 2.139 13.332 1.00 92.62 91 VAL A C 1
ATOM 726 O O . VAL A 1 91 ? -17.362 2.862 14.098 1.00 92.62 91 VAL A O 1
ATOM 729 N N . LYS A 1 92 ? -19.334 1.988 13.412 1.00 91.19 92 LYS A N 1
ATOM 730 C CA . LYS A 1 92 ? -20.194 2.737 14.339 1.00 91.19 92 LYS A CA 1
ATOM 731 C C . LYS A 1 92 ? -19.658 2.669 15.771 1.00 91.19 92 LYS A C 1
ATOM 733 O O . LYS A 1 92 ? -19.451 1.587 16.318 1.00 91.19 92 LYS A O 1
ATOM 738 N N . GLY A 1 93 ? -19.454 3.839 16.375 1.00 89.62 93 GLY A N 1
ATOM 739 C CA . GLY A 1 93 ? -18.941 3.968 17.742 1.00 89.62 93 GLY A CA 1
ATOM 740 C C . GLY A 1 93 ? -17.430 3.754 17.901 1.00 89.62 93 GLY A C 1
ATOM 741 O O . GLY A 1 93 ? -16.953 3.776 19.031 1.00 89.62 93 GLY A O 1
ATOM 742 N N . ARG A 1 94 ? -16.675 3.562 16.808 1.00 89.69 94 ARG A N 1
ATOM 743 C CA . ARG A 1 94 ? -15.204 3.451 16.831 1.00 89.69 94 ARG A CA 1
ATOM 744 C C . ARG A 1 94 ? -14.524 4.487 15.951 1.00 89.69 94 ARG A C 1
ATOM 746 O O . ARG A 1 94 ? -13.707 5.255 16.446 1.00 89.69 94 ARG A O 1
ATOM 753 N N . ARG A 1 95 ? -14.859 4.519 14.658 1.00 93.44 95 ARG A N 1
ATOM 754 C CA . ARG A 1 95 ? -14.232 5.435 13.699 1.00 93.44 95 ARG A CA 1
ATOM 755 C C . ARG A 1 95 ? -15.114 5.719 12.482 1.00 93.44 95 ARG A C 1
ATOM 757 O O . ARG A 1 95 ? -15.877 4.841 12.068 1.00 93.44 95 ARG A O 1
ATOM 764 N N . PRO A 1 96 ? -14.962 6.900 11.860 1.00 95.56 96 PRO A N 1
ATOM 765 C CA . PRO A 1 96 ? -15.488 7.141 10.524 1.00 95.56 96 PRO A CA 1
ATOM 766 C C . PRO A 1 96 ? -14.779 6.265 9.475 1.00 95.56 96 PRO A C 1
ATOM 768 O O . PRO A 1 96 ? -13.827 5.527 9.761 1.00 95.56 96 PRO A O 1
ATOM 771 N N . SER A 1 97 ? -15.256 6.365 8.237 1.00 96.69 97 SER A N 1
ATOM 772 C CA . SER A 1 97 ? -14.540 5.860 7.065 1.00 96.69 97 SER A CA 1
ATOM 773 C C . SER A 1 97 ? -13.136 6.475 6.993 1.00 96.69 97 SER A C 1
ATOM 775 O O . SER A 1 97 ? -12.987 7.692 7.127 1.00 96.69 97 SER A O 1
ATOM 777 N N . ILE A 1 98 ? -1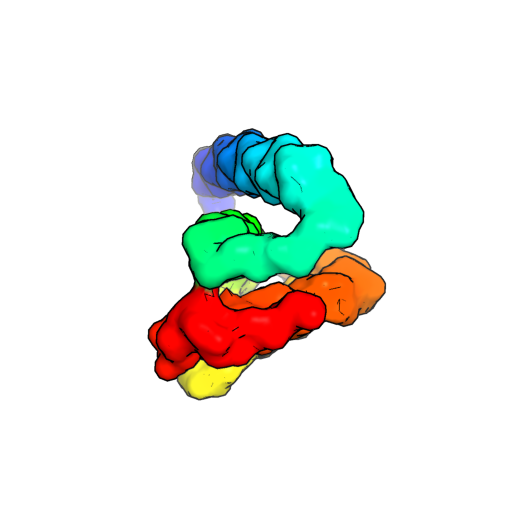2.114 5.634 6.807 1.00 96.62 98 ILE A N 1
ATOM 778 C CA . ILE A 1 98 ? -10.714 6.070 6.674 1.00 96.62 98 ILE A CA 1
ATOM 779 C C . ILE A 1 98 ? -10.382 6.315 5.201 1.00 96.62 98 ILE A C 1
ATOM 781 O O . ILE A 1 98 ? -9.697 7.280 4.867 1.00 96.62 98 ILE A O 1
ATOM 785 N N . LEU A 1 99 ? -10.877 5.452 4.310 1.00 97.50 99 LEU A N 1
ATOM 786 C CA . LEU A 1 99 ? -10.627 5.528 2.876 1.00 97.50 99 LEU A CA 1
ATOM 787 C C . LEU A 1 99 ? -11.908 5.828 2.110 1.00 97.50 99 LEU A C 1
ATOM 789 O O . LEU A 1 99 ? -12.957 5.236 2.340 1.00 97.50 99 LEU A O 1
ATOM 793 N N . ARG A 1 100 ? -11.804 6.689 1.100 1.00 97.88 100 ARG A N 1
ATOM 794 C CA . ARG A 1 100 ? -12.893 6.879 0.139 1.00 97.88 100 ARG A CA 1
ATOM 795 C C . ARG A 1 100 ? -13.014 5.639 -0.748 1.00 97.88 100 ARG A C 1
ATOM 797 O O . ARG A 1 100 ? -12.004 5.025 -1.094 1.00 97.88 100 ARG A O 1
ATOM 804 N N . LYS A 1 101 ? -14.224 5.358 -1.237 1.00 96.62 101 LYS A N 1
ATOM 805 C CA . LYS A 1 101 ? -14.486 4.298 -2.229 1.00 96.62 101 LYS A CA 1
ATOM 806 C C . LYS A 1 101 ? -13.547 4.355 -3.436 1.00 96.62 101 LYS A C 1
ATOM 808 O O . LYS A 1 101 ? -13.034 3.333 -3.878 1.00 96.62 101 LYS A O 1
ATOM 813 N N . GLN A 1 102 ? -13.293 5.560 -3.948 1.00 97.69 102 GLN A N 1
ATOM 814 C CA . GLN A 1 102 ? -12.368 5.769 -5.063 1.00 97.69 102 GLN A CA 1
ATOM 815 C C . GLN A 1 102 ? -10.932 5.365 -4.701 1.00 97.69 102 GLN A C 1
ATOM 817 O O . GLN A 1 102 ? -10.267 4.706 -5.489 1.00 97.69 102 GLN A O 1
ATOM 822 N N . THR A 1 103 ? -10.463 5.713 -3.499 1.00 97.81 103 THR A N 1
ATOM 823 C CA . THR A 1 103 ? -9.127 5.335 -3.022 1.00 97.81 103 THR A CA 1
ATOM 824 C C . THR A 1 103 ? -8.992 3.822 -2.905 1.00 97.81 103 THR A C 1
ATOM 826 O O . THR A 1 103 ? -7.987 3.269 -3.333 1.00 97.81 103 THR A O 1
ATOM 829 N N . VAL A 1 104 ? -10.020 3.142 -2.394 1.00 97.94 104 VAL A N 1
ATOM 830 C CA . VAL A 1 104 ? -10.055 1.675 -2.354 1.00 97.94 104 VAL A CA 1
ATOM 831 C C . VAL A 1 104 ? -9.966 1.086 -3.758 1.00 97.94 104 VAL A C 1
ATOM 833 O O . VAL A 1 104 ? -9.113 0.236 -3.992 1.00 97.94 104 VAL A O 1
ATOM 836 N N . GLY A 1 105 ? -10.773 1.582 -4.701 1.00 97.38 105 GLY A N 1
ATOM 837 C CA . GLY A 1 105 ? -10.721 1.141 -6.098 1.00 97.38 105 GLY A CA 1
ATOM 838 C C . GLY A 1 105 ? -9.343 1.334 -6.737 1.00 97.38 105 GLY A C 1
ATOM 839 O O . GLY A 1 105 ? -8.868 0.448 -7.439 1.00 97.38 105 GLY A O 1
ATOM 840 N N . ASN A 1 106 ? -8.657 2.437 -6.429 1.00 97.50 106 ASN A N 1
ATOM 841 C CA . ASN A 1 106 ? -7.300 2.686 -6.918 1.00 97.50 106 ASN A CA 1
ATOM 842 C C . ASN A 1 106 ? -6.258 1.746 -6.293 1.00 97.50 106 ASN A C 1
ATOM 844 O O . ASN A 1 106 ? -5.253 1.464 -6.931 1.00 97.50 106 ASN A O 1
ATOM 848 N N . LEU A 1 107 ? -6.475 1.266 -5.064 1.00 97.75 107 LEU A N 1
ATOM 849 C CA . LEU A 1 107 ? -5.540 0.401 -4.334 1.00 97.75 107 LEU A CA 1
ATOM 850 C C . LEU A 1 107 ? -5.726 -1.097 -4.624 1.00 97.75 107 LEU A C 1
ATOM 852 O O . LEU A 1 107 ? -4.801 -1.880 -4.411 1.00 97.75 107 LEU A O 1
ATOM 856 N N . GLU A 1 108 ? -6.887 -1.524 -5.118 1.00 95.94 108 GLU A N 1
ATOM 857 C CA . GLU A 1 108 ? -7.147 -2.936 -5.431 1.00 95.94 108 GLU A CA 1
ATOM 858 C C . GLU A 1 108 ? -6.213 -3.544 -6.492 1.00 95.94 108 GLU A C 1
ATOM 860 O O . GLU A 1 108 ? -5.742 -4.665 -6.270 1.00 95.94 108 GLU A O 1
ATOM 865 N N . PRO A 1 109 ? -5.877 -2.854 -7.601 1.00 95.94 109 PRO A N 1
ATOM 866 C CA . PRO A 1 109 ? -4.899 -3.361 -8.560 1.00 95.94 109 PRO A CA 1
ATOM 867 C C . PRO A 1 109 ? -3.525 -3.604 -7.932 1.00 95.94 109 PRO A C 1
ATOM 869 O O . PRO A 1 109 ? -2.888 -4.608 -8.235 1.00 95.94 109 PRO A O 1
ATOM 872 N N . TYR A 1 110 ? -3.095 -2.750 -6.999 1.00 96.06 110 TYR A N 1
ATOM 873 C CA . TYR A 1 110 ? -1.828 -2.919 -6.284 1.00 96.06 110 TYR A CA 1
ATOM 874 C C . TYR A 1 110 ? -1.844 -4.140 -5.359 1.00 96.06 110 TYR A C 1
ATOM 876 O O . TYR A 1 110 ? -0.845 -4.852 -5.270 1.00 96.06 110 TYR A O 1
ATOM 884 N N . LEU A 1 111 ? -2.981 -4.433 -4.716 1.00 93.81 111 LEU A N 1
ATOM 885 C CA . LEU A 1 111 ? -3.152 -5.672 -3.954 1.00 93.81 111 LEU A CA 1
ATOM 886 C C . LEU A 1 111 ? -2.991 -6.898 -4.858 1.00 93.81 111 LEU A C 1
ATOM 888 O O . LEU A 1 111 ? -2.276 -7.839 -4.511 1.00 93.81 111 LEU A O 1
ATOM 892 N N . GLY A 1 112 ? -3.655 -6.880 -6.017 1.00 92.25 112 GLY A N 1
ATOM 893 C CA . GLY A 1 112 ? -3.540 -7.935 -7.024 1.00 92.25 112 GLY A CA 1
ATOM 894 C C . GLY A 1 112 ? -2.100 -8.102 -7.501 1.00 92.25 112 GLY A C 1
ATOM 895 O O . GLY A 1 112 ? -1.563 -9.209 -7.461 1.00 92.25 112 GLY A O 1
ATOM 896 N N . PHE A 1 113 ? -1.446 -6.992 -7.844 1.00 93.81 113 PHE A N 1
ATOM 897 C CA . PHE A 1 113 ? -0.049 -6.969 -8.257 1.00 93.81 113 PHE A CA 1
ATOM 898 C C . PHE A 1 113 ? 0.881 -7.511 -7.171 1.00 93.81 113 PHE A C 1
ATOM 900 O O . PHE A 1 113 ? 1.755 -8.311 -7.469 1.00 93.81 113 PHE A O 1
ATOM 907 N N . ARG A 1 114 ? 0.674 -7.162 -5.896 1.00 90.69 114 ARG A N 1
ATOM 908 C CA . ARG A 1 114 ? 1.462 -7.715 -4.783 1.00 90.69 114 ARG A CA 1
ATOM 909 C C . ARG A 1 114 ? 1.371 -9.237 -4.718 1.00 90.69 114 ARG A C 1
ATOM 911 O O . ARG A 1 114 ? 2.377 -9.891 -4.444 1.00 90.69 114 ARG A O 1
ATOM 918 N N . HIS A 1 115 ? 0.173 -9.793 -4.900 1.00 87.81 115 HIS A N 1
ATOM 919 C CA . HIS A 1 115 ? -0.005 -11.241 -4.943 1.00 87.81 115 HIS A CA 1
ATOM 920 C C . HIS A 1 115 ? 0.713 -11.835 -6.152 1.00 87.81 115 HIS A C 1
ATOM 922 O O . HIS A 1 115 ? 1.483 -12.768 -5.969 1.00 87.81 115 HIS A O 1
ATOM 928 N N . PHE A 1 116 ? 0.535 -11.267 -7.341 1.00 89.31 116 PHE A N 1
ATOM 929 C CA . PHE A 1 116 ? 1.249 -11.692 -8.543 1.00 89.31 116 PHE A CA 1
ATOM 930 C C . PHE A 1 116 ? 2.775 -11.655 -8.348 1.00 89.31 116 PHE A C 1
ATOM 932 O O . PHE A 1 116 ? 3.428 -12.690 -8.393 1.00 89.31 116 PHE A O 1
ATOM 939 N N . PHE A 1 117 ? 3.334 -10.501 -7.984 1.00 89.50 117 PHE A N 1
ATOM 940 C CA . PHE A 1 117 ? 4.773 -10.271 -7.831 1.00 89.50 117 PHE A CA 1
ATOM 941 C C . PHE A 1 117 ? 5.455 -11.209 -6.823 1.00 89.50 117 PHE A C 1
ATOM 943 O O . PHE A 1 117 ? 6.627 -11.530 -6.975 1.00 89.50 117 PHE A O 1
ATOM 950 N N . ARG A 1 118 ? 4.743 -11.665 -5.783 1.00 84.69 118 ARG A N 1
ATOM 951 C CA . ARG A 1 118 ? 5.293 -12.619 -4.802 1.00 84.69 118 ARG A CA 1
ATOM 952 C C . ARG A 1 118 ? 5.359 -14.063 -5.293 1.00 84.69 118 ARG A C 1
ATOM 954 O O . ARG A 1 118 ? 6.129 -14.831 -4.726 1.00 84.69 118 ARG A O 1
ATOM 961 N N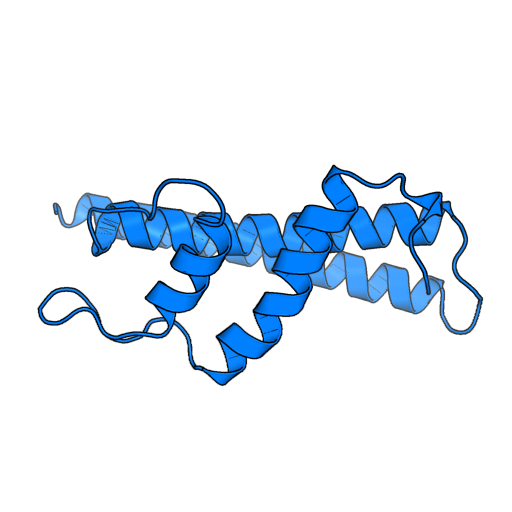 . HIS A 1 119 ? 4.527 -14.439 -6.258 1.00 85.44 119 HIS A N 1
ATOM 962 C CA . HIS A 1 119 ? 4.404 -15.827 -6.717 1.00 85.44 119 HIS A CA 1
ATOM 963 C C . HIS A 1 119 ? 4.902 -16.026 -8.151 1.00 85.44 119 HIS A C 1
ATOM 965 O O . HIS A 1 119 ? 5.138 -17.162 -8.548 1.00 85.44 119 HIS A O 1
ATOM 971 N N . SER A 1 120 ? 5.084 -14.939 -8.897 1.00 80.06 120 SER A N 1
ATOM 972 C CA . SER A 1 120 ? 5.597 -14.938 -10.261 1.00 80.06 120 SER A CA 1
ATOM 973 C C . SER A 1 120 ? 7.071 -14.578 -10.311 1.00 80.06 120 SER A C 1
ATOM 975 O O . SER A 1 120 ? 7.588 -13.820 -9.486 1.00 80.06 120 SER A O 1
ATOM 977 N N . TYR A 1 121 ? 7.754 -15.091 -11.328 1.00 77.25 121 TYR A N 1
ATOM 978 C CA . TYR A 1 121 ? 9.086 -14.608 -11.656 1.00 77.25 121 TYR A CA 1
ATOM 979 C C . TYR A 1 121 ? 8.990 -13.242 -12.334 1.00 77.25 121 TYR A C 1
ATOM 981 O O . TYR A 1 121 ? 8.100 -12.989 -13.141 1.00 77.25 121 TYR A O 1
ATOM 989 N N . THR A 1 122 ? 9.953 -12.358 -12.080 1.00 72.25 122 THR A N 1
ATOM 990 C CA . THR A 1 122 ? 9.932 -10.984 -12.609 1.00 72.25 122 THR A CA 1
ATOM 991 C C . THR A 1 122 ? 9.997 -10.892 -14.141 1.00 72.25 122 THR A C 1
ATOM 993 O O . THR A 1 122 ? 9.762 -9.817 -14.683 1.00 72.25 122 THR A O 1
ATOM 996 N N . PHE A 1 123 ? 10.286 -11.988 -14.860 1.00 71.06 123 PHE A N 1
ATOM 997 C CA . PHE A 1 123 ? 10.254 -12.020 -16.333 1.00 71.06 123 PHE A CA 1
ATOM 998 C C . PHE A 1 123 ? 8.836 -12.194 -16.884 1.00 71.06 123 PHE A C 1
ATOM 1000 O O . PHE A 1 123 ? 8.624 -11.945 -18.063 1.00 71.06 123 PHE A O 1
ATOM 1007 N N . GLU A 1 124 ? 7.882 -12.592 -16.041 1.00 77.56 124 GLU A N 1
ATOM 1008 C CA . GLU A 1 124 ? 6.457 -12.694 -16.375 1.00 77.56 124 GLU A CA 1
ATOM 1009 C C . GLU A 1 124 ? 5.745 -11.334 -16.270 1.00 77.56 124 GLU A C 1
ATOM 1011 O O . GLU A 1 124 ? 4.548 -11.244 -16.518 1.00 77.56 124 GLU A O 1
ATOM 1016 N N . ILE A 1 125 ? 6.456 -10.270 -15.870 1.00 78.81 125 ILE A N 1
ATOM 1017 C CA . ILE A 1 125 ? 5.898 -8.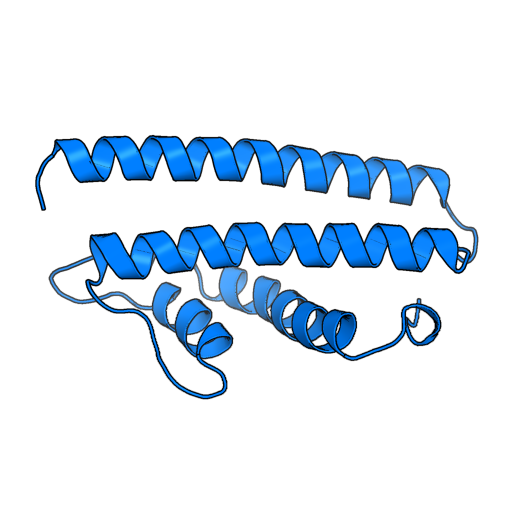917 -15.805 1.00 78.81 125 ILE A CA 1
ATOM 1018 C C . ILE A 1 125 ? 5.733 -8.372 -17.231 1.00 78.81 125 ILE A C 1
ATOM 1020 O O . ILE A 1 125 ? 6.709 -8.019 -17.910 1.00 78.81 125 ILE A O 1
ATOM 1024 N N . ASP A 1 126 ? 4.481 -8.244 -17.653 1.00 73.75 126 ASP A N 1
ATOM 1025 C CA . ASP A 1 126 ? 4.106 -7.538 -18.876 1.00 73.75 126 ASP A CA 1
ATOM 1026 C C . ASP A 1 126 ? 4.230 -6.014 -18.689 1.00 73.75 126 ASP A C 1
ATOM 1028 O O . ASP A 1 126 ? 4.033 -5.493 -17.588 1.00 73.75 126 ASP A O 1
ATOM 1032 N N . TRP A 1 127 ? 4.614 -5.310 -19.760 1.00 69.12 127 TRP A N 1
ATOM 1033 C CA . TRP A 1 127 ? 4.753 -3.849 -19.814 1.00 69.12 127 TRP A CA 1
ATOM 1034 C C . TRP A 1 127 ? 3.999 -3.293 -21.012 1.00 69.12 127 TRP A C 1
ATOM 1036 O O . TRP A 1 127 ? 4.240 -3.829 -22.119 1.00 69.12 127 TRP A O 1
#

Sequence (127 aa):
MRQSDLSLLKVEIESTFSDLERIVSEIKEAIKEIDSSIPTYRDKAALGALLHSFYNGIENVLKRLAEEVDHSVPMGEGWHRSLLRRMEGEVKGRRPSILRKQTVGNLEPYLGFRHFFRHSYTFEIDW

Secondary structure (DSSP, 8-state):
--HHHHHHHHHHHHHHHHHHHHHHHHHHHHHHHHTTSPPPHHHHHHHHHHHHHHHHHHHHHHHHHHHHTSS----STTHHHHHHHHHHS-BTTTB--SS-HHHHHHHHHHHHHHHHHHHS-GGG---

pLDDT: mean 91.6, std 8.39, range [59.09, 98.25]